Protein 1YGT (pdb70)

B-factor: mean 31.6, std 12.58, range [14.64, 80.12]

Solvent-accessible surface area: 7405 Å² total; per-residue (Å²): 172,142,162,158,77,83,116,63,20,101,48,1,103,88,11,0,84,97,21,0,24,85,60,53,55,88,124,123,107,10,118,91,30,30,26,72,0,38,117,64,0,67,78,29,19,62,133,100,156,118,98,77,144,48,95,24,66,24,58,26,38,89,68,129,85,66,68,76,169,91,106,81,113,59,226,70,77,124,138,65,20,31,67,25,78,10,165,15,93,38,194,49,0,62,0,22,0,19,8,29,13,56,47,140

CATH classification: 3.30.1140.40

Secondary structure (DSSP, 8-state):
------HHHHHHHHHHHHHHTT----HHHHHHHHHHHHHHHHHHHHTT--SEEEEEEEEEEE-SS----------S-TTT-EEEEEEEE-SSEEEEEEEEEEE-

Sequence (104 aa):
SQFIVDDVSKTIKEAIETTIGGNAYQHDKVNNWTGQVVENCLTVLTKEQKPYKYIVTAMIMQKNGAGLHTASSCYWNNDTDGSCTVRWENKTMYCIVSVFGLAV

Foldseek 3Di:
DDDDDDPLQVQLQVLLCVQQNPHADDPVCVVVSQVSSQVSSVCVVCVVVDQWDKDKHKDKAFDDPDDDDDDDDDDADPVPKDKDKYWDDDVTIIMIMMMIIHGD

Organism: Drosophila melanogaster (NCBI:txid7227)

InterPro domains:
  IPR005334 Dynein light chain Tctex-1-like [PF03645] (15-107)
  IPR005334 Dynein light chain Tctex-1-like [PTHR21255] (7-109)
  IPR038586 Tctex-1-like superfamily [G3DSA:3.30.1140.40] (12-111)

Radius of gyration: 14.56 Å; Cα contacts (8 Å, |Δi|>4): 133; chains: 1; bounding box: 40×37×27 Å

GO terms:
  GO:0051959 dynein light intermediate chain binding (F, IDA)
  GO:0042803 protein homodimerization activity (F, IDA)
  GO:0030286 dynein complex (C, IDA)
  GO:0000278 mitotic cell cycle (P, HMP)
  GO:0007286 spermatid development (P, IMP)
  GO:0008090 retrograde axonal transport (P, IMP)
  GO:0045505 dynein intermediate chain binding (F, IPI)
  GO:0042802 identical protein binding (F, IPI)
  GO:0005515 protein binding (F, IPI)
  GO:0032991 protein-containing complex (C, IDA)
  GO:0097718 disordered domain specific binding (F, IPI)

Structure (mmCIF, N/CA/C/O backbone):
data_1YGT
#
_entry.id   1YGT
#
_cell.length_a   60.598
_cell.length_b   60.598
_cell.length_c   48.485
_cell.angle_alpha   90.00
_cell.angle_beta   90.00
_cell.angle_gamma   120.00
#
_symmetry.space_group_name_H-M   'P 32 2 1'
#
loop_
_entity.id
_entity.type
_entity.pdbx_description
1 polymer 'Cytoplasmic dynein light chain'
2 non-polymer 'SULFATE ION'
3 water water
#
loop_
_atom_site.group_PDB
_atom_site.id
_atom_site.type_symbol
_atom_site.label_atom_id
_atom_site.label_alt_id
_atom_site.label_comp_id
_atom_site.label_asym_id
_atom_site.label_entity_id
_atom_site.label_seq_id
_atom_site.pdbx_PDB_ins_code
_atom_site.Cartn_x
_atom_site.Cartn_y
_atom_site.Cartn_z
_atom_site.occupancy
_atom_site.B_iso_or_equiv
_atom_site.auth_seq_id
_atom_site.auth_comp_id
_atom_site.auth_asym_id
_atom_site.auth_atom_id
_atom_site.pdbx_PDB_model_num
ATOM 1 N N . SER A 1 8 ? -9.590 38.007 15.497 1.00 42.32 8 SER A N 1
ATOM 2 C CA . SER A 1 8 ? -9.369 36.601 15.031 1.00 40.90 8 SER A CA 1
ATOM 3 C C . SER A 1 8 ? -8.589 35.814 16.067 1.00 40.34 8 SER A C 1
ATOM 4 O O . SER A 1 8 ? -8.009 36.423 16.967 1.00 41.23 8 SER A O 1
ATOM 7 N N . GLN A 1 9 ? -8.609 34.495 15.935 1.00 35.92 9 GLN A N 1
ATOM 8 C CA . GLN A 1 9 ? -7.820 33.677 16.854 1.00 36.74 9 GLN A CA 1
ATOM 9 C C . GLN A 1 9 ? -7.618 32.302 16.182 1.00 33.91 9 GLN A C 1
ATOM 10 O O . GLN A 1 9 ? -8.211 32.006 15.140 1.00 28.72 9 GLN A O 1
ATOM 16 N N . PHE A 1 10 ? -6.693 31.538 16.765 1.00 30.93 10 PHE A N 1
ATOM 17 C CA . PHE A 1 10 ? -6.492 30.219 16.150 1.00 29.25 10 PHE A CA 1
ATOM 18 C C . PHE A 1 10 ? -5.875 29.277 17.172 1.00 27.81 10 PHE A C 1
ATOM 19 O O . PHE A 1 10 ? -5.276 29.746 18.141 1.00 28.88 10 PHE A O 1
ATOM 27 N N . ILE A 1 11 ? -6.134 28.001 16.959 1.00 26.39 11 ILE A N 1
ATOM 28 C CA . ILE A 1 11 ? -5.496 26.937 17.747 1.00 28.62 11 ILE A CA 1
ATOM 29 C C . ILE A 1 11 ? -4.693 26.081 16.766 1.00 27.66 11 ILE A C 1
ATOM 30 O O . ILE A 1 11 ? -5.273 25.591 15.783 1.00 25.70 11 ILE A O 1
ATOM 35 N N . VAL A 1 12 ? -3.433 25.865 17.043 1.00 27.23 12 VAL A N 1
ATOM 36 C CA . VAL A 1 12 ? -2.516 25.120 16.165 1.00 27.72 12 VAL A CA 1
ATOM 37 C C . VAL A 1 12 ? -2.663 23.620 16.212 1.00 25.41 12 VAL A C 1
ATOM 38 O O . VAL A 1 12 ? -2.900 23.062 17.286 1.00 26.51 12 VAL A O 1
ATOM 42 N N . ASP A 1 13 ? -2.874 22.964 15.058 1.00 23.36 13 ASP A N 1
ATOM 43 C CA . ASP A 1 13 ? -3.028 21.507 15.068 1.00 24.56 13 ASP A CA 1
ATOM 44 C C . ASP A 1 13 ? -1.778 20.818 15.663 1.00 25.70 13 ASP A C 1
ATOM 45 O O . ASP A 1 13 ? -0.623 21.291 15.613 1.00 25.71 13 ASP A O 1
ATOM 50 N N . ASP A 1 14 ? -1.996 19.648 16.181 1.00 28.05 14 ASP A N 1
ATOM 51 C CA . ASP A 1 14 ? -0.992 18.834 16.869 1.00 32.71 14 ASP A CA 1
ATOM 52 C C . ASP A 1 14 ? 0.237 18.517 16.031 1.00 30.06 14 ASP A C 1
ATOM 53 O O . ASP A 1 14 ? 1.317 18.686 16.588 1.00 31.63 14 ASP A O 1
ATOM 58 N N . VAL A 1 15 ? 0.090 18.137 14.786 1.00 30.08 15 VAL A N 1
ATOM 59 C CA . VAL A 1 15 ? 1.259 17.845 13.955 1.00 29.61 15 VAL A CA 1
ATOM 60 C C . VAL A 1 15 ? 2.118 19.088 13.783 1.00 26.49 15 VAL A C 1
ATOM 61 O O . VAL A 1 15 ? 3.330 19.004 14.033 1.00 26.31 15 VAL A O 1
ATOM 65 N N . SER A 1 16 ? 1.517 20.228 13.441 1.00 25.56 16 SER A N 1
ATOM 66 C CA . SER A 1 16 ? 2.296 21.449 13.246 1.00 24.21 16 SER A CA 1
ATOM 67 C C . SER A 1 16 ? 3.010 21.823 14.565 1.00 24.71 16 SER A C 1
ATOM 68 O O . SER A 1 16 ? 4.171 22.202 14.544 1.00 25.07 16 SER A O 1
ATOM 71 N N . LYS A 1 17 ? 2.350 21.636 15.699 1.00 25.26 17 LYS A N 1
ATOM 72 C CA . LYS A 1 17 ? 2.887 22.123 16.961 1.00 27.37 17 LYS A CA 1
ATOM 73 C C . LYS A 1 17 ? 4.102 21.271 17.339 1.00 27.73 17 LYS A C 1
ATOM 74 O O . LYS A 1 17 ? 5.138 21.875 17.701 1.00 28.41 17 LYS A O 1
ATOM 80 N N . THR A 1 18 ? 3.958 19.994 17.097 1.00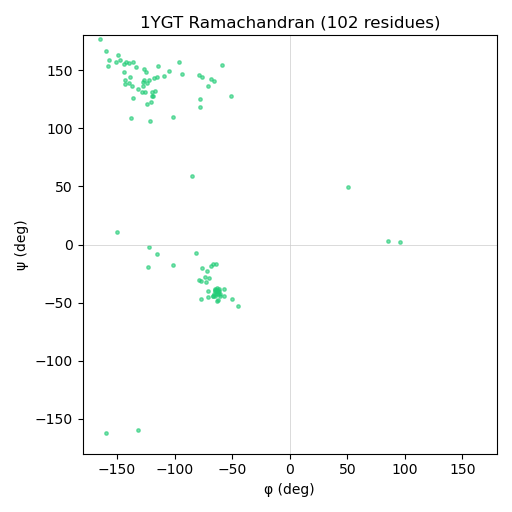 26.76 18 THR A N 1
ATOM 81 C CA . THR A 1 18 ? 5.018 19.053 17.487 1.00 30.29 18 THR A CA 1
ATOM 82 C C . THR A 1 18 ? 6.164 19.104 16.473 1.00 29.48 18 THR A C 1
ATOM 83 O O . THR A 1 18 ? 7.310 19.028 16.939 1.00 27.25 18 THR A O 1
ATOM 87 N N . ILE A 1 19 ? 5.948 19.382 15.193 1.00 27.71 19 ILE A N 1
ATOM 88 C CA . ILE A 1 19 ? 7.050 19.581 14.267 1.00 27.17 19 ILE A CA 1
ATOM 89 C C . ILE A 1 19 ? 7.845 20.845 14.617 1.00 26.25 19 ILE A C 1
ATOM 90 O O . ILE A 1 19 ? 9.080 20.967 14.613 1.00 26.35 19 ILE A O 1
ATOM 95 N N . LYS A 1 20 ? 7.114 21.943 14.911 1.00 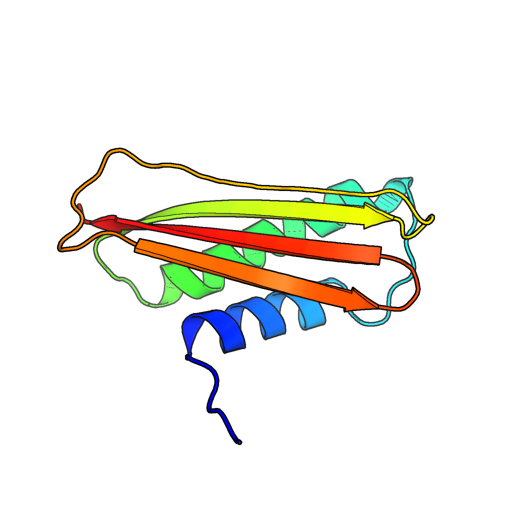23.35 20 LYS A N 1
ATOM 96 C CA . LYS A 1 20 ? 7.760 23.207 15.262 1.00 26.38 20 LYS A CA 1
ATOM 97 C C . LYS A 1 20 ? 8.598 23.001 16.522 1.00 26.48 20 LYS A C 1
ATOM 98 O O . LYS A 1 20 ? 9.732 23.465 16.599 1.00 25.94 20 LYS A O 1
ATOM 104 N N . GLU A 1 21 ? 8.054 22.286 17.502 1.00 28.89 21 GLU A N 1
ATOM 105 C CA . GLU A 1 21 ? 8.847 22.029 18.709 1.00 34.08 21 GLU A CA 1
ATOM 106 C C . GLU A 1 21 ? 10.116 21.241 18.384 1.00 33.03 21 GLU A C 1
ATOM 107 O O . GLU A 1 21 ? 11.193 21.532 18.930 1.00 33.75 21 GLU A O 1
ATOM 113 N N . ALA A 1 22 ? 10.058 20.252 17.489 1.00 31.84 22 ALA A N 1
ATOM 114 C CA . ALA A 1 22 ? 11.242 19.481 17.124 1.00 29.65 22 ALA A CA 1
ATOM 115 C C . ALA A 1 22 ? 12.282 20.363 16.459 1.00 29.20 22 ALA A C 1
ATOM 116 O O . ALA A 1 22 ? 13.498 20.268 16.701 1.00 28.51 22 ALA A O 1
ATOM 118 N N . ILE A 1 23 ? 11.825 21.299 15.606 1.00 24.55 23 ILE A N 1
ATOM 119 C CA . ILE A 1 23 ? 12.784 22.245 15.043 1.00 24.17 23 ILE A CA 1
ATOM 120 C C . ILE A 1 23 ? 13.424 23.116 16.133 1.00 26.63 23 ILE A C 1
ATOM 121 O O . ILE A 1 23 ? 14.650 23.315 16.137 1.00 27.72 23 ILE A O 1
ATOM 126 N N . GLU A 1 24 ? 12.614 23.675 16.993 1.00 25.88 24 GLU A N 1
ATOM 127 C CA . GLU A 1 24 ? 13.155 24.621 18.003 1.00 29.29 24 GLU A CA 1
ATOM 128 C C . GLU A 1 24 ? 14.125 23.901 18.924 1.00 30.91 24 GLU A C 1
ATOM 129 O O . GLU A 1 24 ? 15.140 24.472 19.367 1.00 31.90 24 GLU A O 1
ATOM 135 N N . THR A 1 25 ? 13.846 22.664 19.264 1.00 30.55 25 THR A N 1
ATOM 136 C CA . THR A 1 25 ? 14.693 21.858 20.136 1.00 34.12 25 THR A CA 1
ATOM 137 C C . THR A 1 25 ? 16.027 21.612 19.435 1.00 34.57 25 THR A C 1
ATOM 138 O O . THR A 1 25 ? 17.101 21.591 20.024 1.00 35.81 25 THR A O 1
ATOM 142 N N . THR A 1 26 ? 15.958 21.272 18.149 1.00 31.90 26 THR A N 1
ATOM 143 C CA . THR A 1 26 ? 17.163 20.949 17.387 1.00 31.22 26 THR A CA 1
ATOM 144 C C . THR A 1 26 ? 18.031 22.134 17.099 1.00 30.95 26 THR A C 1
ATOM 145 O O . THR A 1 26 ? 19.269 21.946 17.223 1.00 34.17 26 THR A O 1
ATOM 149 N N . ILE A 1 27 ? 17.521 23.286 16.670 1.00 28.48 27 ILE A N 1
ATOM 150 C CA . ILE A 1 27 ? 18.346 24.365 16.264 1.00 29.09 27 ILE A CA 1
ATOM 151 C C . 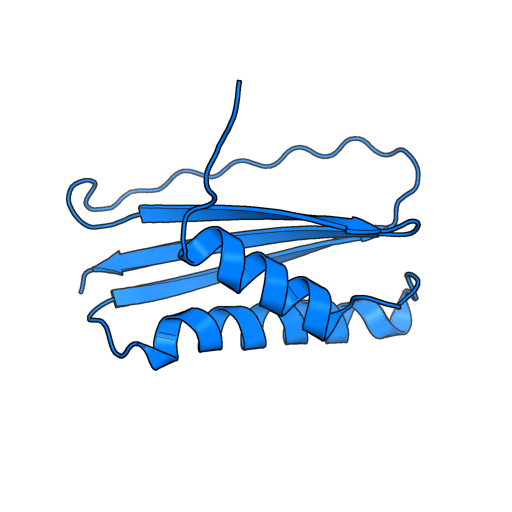ILE A 1 27 ? 18.161 25.690 17.001 1.00 31.23 27 ILE A C 1
ATOM 152 O O . ILE A 1 27 ? 18.876 26.648 16.698 1.00 33.35 27 ILE A O 1
ATOM 157 N N . GLY A 1 28 ? 17.212 25.765 17.933 1.00 31.43 28 GLY A N 1
ATOM 158 C CA . GLY A 1 28 ? 16.885 27.017 18.592 1.00 33.48 28 GLY A CA 1
ATOM 159 C C . GLY A 1 28 ? 18.038 27.396 19.532 1.00 33.89 28 GLY A C 1
ATOM 160 O O . GLY A 1 28 ? 18.609 26.549 20.192 1.00 34.42 28 GLY A O 1
ATOM 161 N N . GLY A 1 29 ? 18.371 28.679 19.468 1.00 37.26 29 GLY A N 1
ATOM 162 C CA . GLY A 1 29 ? 19.497 29.165 20.252 1.00 39.25 29 GLY A CA 1
ATOM 163 C C . GLY A 1 29 ? 20.734 29.172 19.368 1.00 40.74 29 GLY A C 1
ATOM 164 O O . GLY A 1 29 ? 21.746 29.695 19.852 1.00 42.52 29 GLY A O 1
ATOM 165 N N . ASN A 1 30 ? 20.666 28.823 18.082 1.00 37.68 30 ASN A N 1
ATOM 166 C CA . ASN A 1 30 ? 21.907 28.740 17.287 1.00 37.23 30 ASN A CA 1
ATOM 167 C C . ASN A 1 30 ? 22.031 29.745 16.157 1.00 35.34 30 ASN A C 1
ATOM 168 O O . ASN A 1 30 ? 21.038 30.277 15.667 1.00 37.00 30 ASN A O 1
ATOM 173 N N . ALA A 1 31 ? 23.253 30.108 15.745 1.00 32.25 31 ALA A N 1
ATOM 174 C CA . ALA A 1 31 ? 23.374 31.074 14.665 1.00 30.19 31 ALA A CA 1
ATOM 175 C C . ALA A 1 31 ? 23.884 3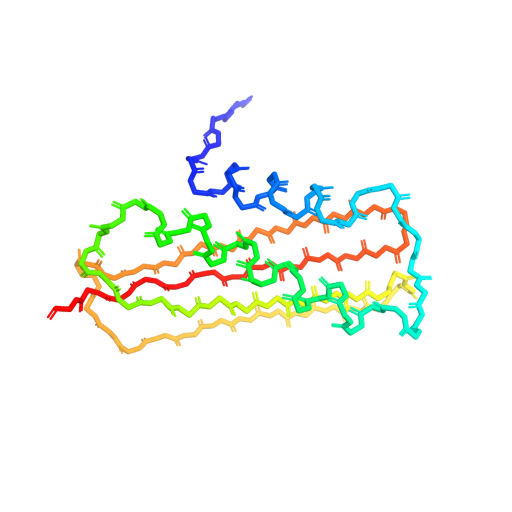0.265 13.461 1.00 27.87 31 ALA A C 1
ATOM 176 O O . ALA A 1 31 ? 24.671 29.352 13.669 1.00 31.34 31 ALA A O 1
ATOM 178 N N . TYR A 1 32 ? 23.437 30.643 12.285 1.00 29.95 32 TYR A N 1
ATOM 179 C CA . TYR A 1 32 ? 23.884 29.933 11.079 1.00 28.21 32 TYR A CA 1
ATOM 180 C C . TYR A 1 32 ? 25.404 29.833 11.055 1.00 30.78 32 TYR A C 1
ATOM 181 O O . TYR A 1 32 ? 26.122 30.844 11.108 1.00 29.12 32 TYR A O 1
ATOM 190 N N . GLN A 1 33 ? 25.917 28.614 10.867 1.00 30.49 33 GLN A N 1
ATOM 191 C CA . GLN A 1 33 ? 27.343 28.363 10.737 1.00 31.55 33 GLN A CA 1
ATOM 192 C C . GLN A 1 33 ? 27.470 27.347 9.596 1.00 32.26 33 GLN A C 1
ATOM 193 O O . GLN A 1 33 ? 27.079 26.180 9.781 1.00 31.09 33 GLN A O 1
ATOM 199 N N . HIS A 1 34 ? 27.976 27.746 8.432 1.00 31.47 34 HIS A N 1
ATOM 200 C CA . HIS A 1 34 ? 27.985 26.916 7.255 1.00 34.99 34 HIS A CA 1
ATOM 201 C C . HIS A 1 34 ? 28.418 25.494 7.525 1.00 35.78 34 HIS A C 1
ATOM 202 O O . HIS A 1 34 ? 27.783 24.545 7.047 1.00 36.87 34 HIS A O 1
ATOM 209 N N . ASP A 1 35 ? 29.557 25.251 8.154 1.00 32.89 35 ASP A N 1
ATOM 210 C CA . ASP A 1 35 ? 30.097 23.932 8.332 1.00 35.48 35 ASP A CA 1
ATOM 211 C C . ASP A 1 35 ? 29.242 23.050 9.259 1.00 31.99 35 ASP A C 1
ATOM 212 O O . ASP A 1 35 ? 29.524 21.851 9.245 1.00 32.89 35 ASP A O 1
ATOM 217 N N . LYS A 1 36 ? 28.349 23.615 10.049 1.00 29.25 36 LYS A N 1
ATOM 218 C CA . LYS A 1 36 ? 27.560 22.810 10.977 1.00 29.58 36 LYS A CA 1
ATOM 219 C C . LYS A 1 36 ? 26.124 22.554 10.452 1.00 28.24 36 LYS A C 1
ATOM 220 O O . LYS A 1 36 ? 25.386 21.728 11.031 1.00 28.11 36 LYS A O 1
ATOM 226 N N . VAL A 1 37 ? 25.698 23.348 9.493 1.00 26.73 37 VAL A N 1
ATOM 227 C CA . VAL A 1 37 ? 24.262 23.287 9.144 1.00 23.73 37 VAL A CA 1
ATOM 228 C C . VAL A 1 37 ? 23.855 22.004 8.448 1.00 28.18 37 VAL A C 1
ATOM 229 O O . VAL A 1 37 ? 22.668 21.624 8.603 1.00 24.91 37 VAL A O 1
ATOM 233 N N . ASN A 1 38 ? 24.741 21.345 7.711 1.00 26.88 38 ASN A N 1
ATOM 234 C CA . ASN A 1 38 ? 24.305 20.113 7.038 1.00 31.38 38 ASN A CA 1
ATOM 235 C C . ASN A 1 38 ? 23.957 19.121 8.127 1.00 30.59 38 ASN A C 1
ATOM 236 O O . ASN A 1 38 ? 22.925 18.452 7.949 1.00 28.63 38 ASN A O 1
ATOM 241 N N . ASN A 1 39 ? 24.740 19.009 9.195 1.00 29.32 39 ASN A N 1
ATOM 242 C CA . ASN A 1 39 ? 24.383 18.124 10.298 1.00 31.71 39 ASN A CA 1
ATOM 243 C C . ASN A 1 39 ? 23.114 18.545 11.037 1.00 28.34 39 ASN A C 1
ATOM 244 O O . ASN A 1 39 ? 22.201 17.770 11.331 1.00 26.87 39 ASN A O 1
ATOM 249 N N . TRP A 1 40 ? 22.908 19.870 11.228 1.00 25.24 40 TRP A N 1
ATOM 250 C CA . TRP A 1 40 ? 21.682 20.301 11.858 1.00 23.97 40 TRP A CA 1
ATOM 251 C C . TRP A 1 40 ? 20.449 19.918 11.006 1.00 22.22 40 TRP A C 1
ATOM 252 O O . TRP A 1 40 ? 19.394 19.622 11.599 1.00 21.12 40 TRP A O 1
ATOM 263 N N . THR A 1 41 ? 20.551 20.114 9.689 1.00 22.66 41 THR A N 1
ATOM 264 C CA . THR A 1 41 ? 19.398 19.863 8.826 1.00 22.64 41 THR A CA 1
ATOM 265 C C . THR A 1 41 ? 19.054 18.359 8.923 1.00 23.00 41 THR A C 1
ATOM 266 O O . THR A 1 41 ? 17.881 17.921 8.980 1.00 22.30 41 THR A O 1
ATOM 270 N N . GLY A 1 42 ? 20.086 17.512 8.951 1.00 22.17 42 GLY A N 1
ATOM 271 C CA . GLY A 1 42 ? 19.876 16.061 9.087 1.00 24.36 42 GLY A CA 1
ATOM 272 C C . GLY A 1 42 ? 19.260 15.748 10.448 1.00 23.47 42 GLY A C 1
ATOM 273 O O . GLY A 1 42 ? 18.403 14.848 10.610 1.00 22.22 42 GLY A O 1
ATOM 274 N N . GLN A 1 43 ? 19.697 16.430 11.512 1.00 21.99 43 GLN A N 1
ATOM 275 C CA . GLN A 1 43 ? 19.110 16.208 12.818 1.00 22.01 43 GLN A CA 1
ATOM 276 C C . GLN A 1 43 ? 17.630 16.638 12.840 1.00 22.57 43 GLN A C 1
ATOM 277 O O . GLN A 1 43 ? 16.824 16.014 13.496 1.00 22.67 43 GLN A O 1
ATOM 283 N N . VAL A 1 44 ? 17.267 17.750 12.191 1.00 19.57 44 VAL A N 1
ATOM 284 C CA . VAL A 1 44 ? 15.873 18.182 12.159 1.00 19.99 44 VAL A CA 1
ATOM 285 C C . VAL A 1 44 ? 14.995 17.110 11.497 1.00 16.89 44 VAL A C 1
ATOM 286 O O . VAL A 1 44 ? 13.937 16.753 12.018 1.00 20.62 44 VAL A O 1
ATOM 290 N N . VAL A 1 45 ? 15.491 16.577 10.382 1.00 18.72 45 VAL A N 1
ATOM 291 C CA . VAL A 1 45 ? 14.614 15.590 9.693 1.00 23.10 45 VAL A CA 1
ATOM 292 C C . VAL A 1 45 ? 14.427 14.328 10.532 1.00 22.45 45 VAL A C 1
ATOM 293 O O . VAL A 1 45 ? 13.409 13.643 10.536 1.00 23.40 45 VAL A O 1
ATOM 297 N N . GLU A 1 46 ? 15.568 13.861 11.100 1.00 21.51 46 GLU A N 1
ATOM 298 C CA . GLU A 1 46 ? 15.480 12.683 11.940 1.00 23.53 46 GLU A CA 1
ATOM 299 C C . GLU A 1 46 ? 14.601 12.891 13.155 1.00 22.27 46 GLU A C 1
ATOM 300 O O . GLU A 1 46 ? 13.807 11.976 13.463 1.00 21.51 46 GLU A O 1
ATOM 306 N N . ASN A 1 47 ? 14.654 14.056 13.831 1.00 21.63 47 ASN A N 1
ATOM 307 C CA . ASN A 1 47 ? 13.813 14.264 14.982 1.00 22.50 47 ASN A CA 1
ATOM 308 C C . ASN A 1 47 ?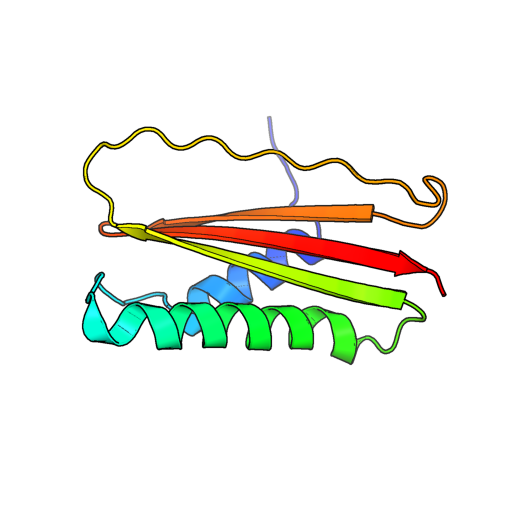 12.351 14.472 14.562 1.00 21.66 47 ASN A C 1
ATOM 309 O O . ASN A 1 47 ? 11.525 13.960 15.315 1.00 24.49 47 ASN A O 1
ATOM 314 N N . CYS A 1 48 ? 12.113 15.062 13.410 1.00 20.03 48 CYS A N 1
ATOM 315 C CA . CYS A 1 48 ? 10.692 15.210 13.023 1.00 20.76 48 CYS A CA 1
ATOM 316 C C . CYS A 1 48 ? 10.212 13.836 12.532 1.00 24.41 48 CYS A C 1
ATOM 317 O O . CYS A 1 48 ? 9.033 13.509 12.775 1.00 25.61 48 CYS A O 1
ATOM 320 N N . LEU A 1 49 ? 11.035 12.973 11.933 1.00 22.77 49 LEU A N 1
ATOM 321 C CA . LEU A 1 49 ? 10.480 11.690 11.528 1.00 23.04 49 LEU A CA 1
ATOM 322 C C . LEU A 1 49 ? 10.091 10.924 12.762 1.00 25.88 49 LEU A C 1
ATOM 323 O O . LEU A 1 49 ? 9.072 10.221 12.811 1.00 26.82 49 LEU A O 1
ATOM 328 N N . THR A 1 50 ? 10.945 10.942 13.812 1.00 25.53 50 THR A N 1
ATOM 329 C CA . THR A 1 50 ? 10.648 10.296 15.071 1.00 29.25 50 THR A CA 1
ATOM 330 C C . THR A 1 50 ? 9.323 10.841 15.657 1.00 29.11 50 THR A C 1
ATOM 331 O O . THR A 1 50 ? 8.521 9.983 16.054 1.00 34.82 50 THR A O 1
ATOM 335 N N . VAL A 1 51 ? 9.012 12.110 15.560 1.00 28.36 51 VAL A N 1
ATOM 336 C CA . VAL A 1 51 ? 7.726 12.659 15.993 1.00 27.64 51 VAL A CA 1
ATOM 337 C C . VAL A 1 51 ? 6.631 11.769 15.359 1.00 26.74 51 VAL A C 1
ATOM 338 O O . VAL A 1 51 ? 5.518 11.614 15.893 1.00 30.87 51 VAL A O 1
ATOM 342 N N . LEU A 1 52 ? 6.752 11.470 14.067 1.00 24.56 52 LEU A N 1
ATOM 343 C CA . LEU A 1 52 ? 5.679 10.769 13.390 1.00 23.91 52 LEU A CA 1
ATOM 344 C C . LEU A 1 52 ? 5.690 9.276 13.748 1.00 20.25 52 LEU A C 1
ATOM 345 O O . LEU A 1 52 ? 4.613 8.736 14.044 1.00 21.87 52 LEU A O 1
ATOM 350 N N . THR A 1 53 ? 6.845 8.662 13.699 1.00 20.23 53 THR A N 1
ATOM 351 C CA . THR A 1 53 ? 6.843 7.175 13.768 1.00 18.98 53 THR A CA 1
ATOM 352 C C . THR A 1 53 ? 6.596 6.630 15.157 1.00 21.35 53 THR A C 1
ATOM 353 O O . THR A 1 53 ? 6.107 5.501 15.239 1.00 21.45 53 THR A O 1
ATOM 357 N N . LYS A 1 54 ? 6.823 7.434 16.200 1.00 22.61 54 LYS A N 1
ATOM 358 C CA . LYS A 1 54 ? 6.520 6.967 17.549 1.00 24.76 54 LYS A CA 1
ATOM 359 C C . LYS A 1 54 ? 5.034 6.700 17.790 1.00 24.49 54 LYS A C 1
ATOM 360 O O . LYS A 1 54 ? 4.691 5.914 18.688 1.00 24.02 54 LYS A O 1
ATOM 366 N N . GLU A 1 55 ? 4.146 7.202 16.954 1.00 21.05 55 GLU A N 1
ATOM 367 C CA . GLU A 1 55 ? 2.724 6.979 17.112 1.00 23.08 55 GLU A CA 1
ATOM 368 C C . GLU A 1 55 ? 2.280 5.637 16.573 1.00 20.23 55 GLU A C 1
ATOM 369 O O . GLU A 1 55 ? 1.167 5.204 16.702 1.00 22.88 55 GLU A O 1
ATOM 375 N N . GLN A 1 56 ? 3.168 4.900 15.896 1.00 20.38 56 GLN A N 1
ATOM 376 C CA . GLN A 1 56 ? 2.917 3.575 15.343 1.00 21.70 56 GLN A CA 1
ATOM 377 C C . GLN A 1 56 ? 1.657 3.491 14.501 1.00 23.61 56 GLN A C 1
ATOM 378 O O . GLN A 1 56 ? 0.831 2.569 14.623 1.00 24.82 56 GLN A O 1
ATOM 384 N N . LYS A 1 57 ? 1.469 4.409 13.558 1.00 21.91 57 LYS A N 1
ATOM 385 C CA . LYS A 1 57 ? 0.335 4.449 12.647 1.00 21.06 57 LYS A CA 1
ATOM 386 C C . LYS A 1 57 ? 0.676 3.797 11.319 1.00 21.84 57 LYS A C 1
ATOM 387 O O . LYS A 1 57 ? 1.862 3.811 10.930 1.00 23.55 57 LYS A O 1
ATOM 393 N N . PRO A 1 58 ? -0.263 3.313 10.528 1.00 20.18 58 PRO A N 1
ATOM 394 C CA . PRO A 1 58 ? -0.039 2.520 9.319 1.00 21.36 58 PRO A CA 1
ATOM 395 C C . PRO A 1 58 ? 0.217 3.307 8.049 1.00 20.13 58 PRO A C 1
ATOM 396 O O . PRO A 1 58 ? -0.545 3.400 7.069 1.00 23.61 58 PRO A O 1
ATOM 400 N N . TYR A 1 59 ? 1.305 4.109 8.182 1.00 18.52 59 TYR A N 1
ATOM 401 C CA . TYR A 1 59 ? 1.653 5.005 7.079 1.00 17.99 59 TYR A CA 1
ATOM 402 C C . TYR A 1 59 ? 3.155 4.935 6.770 1.00 19.05 59 TYR A C 1
ATOM 403 O O . TYR A 1 59 ? 4.004 4.586 7.589 1.00 21.41 59 TYR A O 1
ATOM 412 N N . LYS A 1 60 ? 3.459 5.240 5.489 1.00 17.28 60 LYS A N 1
ATOM 413 C CA . LYS A 1 60 ? 4.864 5.508 5.123 1.00 16.65 60 LYS A CA 1
ATOM 414 C C . LYS A 1 60 ? 5.008 7.067 5.238 1.00 15.64 60 LYS A C 1
ATOM 415 O O . LYS A 1 60 ? 4.034 7.809 5.094 1.00 16.20 60 LYS A O 1
ATOM 421 N N . TYR A 1 61 ? 6.201 7.478 5.641 1.00 15.27 61 TYR A N 1
ATOM 422 C CA . TYR A 1 61 ? 6.417 8.926 5.800 1.00 17.98 61 TYR A CA 1
ATOM 423 C C . TYR A 1 61 ? 7.617 9.394 4.976 1.00 17.74 61 TYR A C 1
ATOM 424 O O . TYR A 1 61 ? 8.695 8.786 4.961 1.00 17.34 61 TYR A O 1
ATOM 433 N N . ILE A 1 62 ? 7.490 10.651 4.525 1.00 14.64 62 ILE A N 1
ATOM 434 C CA . ILE A 1 62 ? 8.634 11.361 3.867 1.00 16.19 62 ILE A CA 1
ATOM 435 C C . ILE A 1 62 ? 8.743 12.672 4.701 1.00 17.54 62 ILE A C 1
ATOM 436 O O . ILE A 1 62 ? 7.726 13.352 4.904 1.00 16.06 62 ILE A O 1
ATOM 441 N N . VAL A 1 63 ? 9.992 13.005 5.131 1.00 16.38 63 VAL A N 1
ATOM 442 C CA . VAL A 1 63 ? 10.170 14.294 5.861 1.00 16.05 63 VAL A CA 1
ATOM 443 C C . VAL A 1 63 ? 11.321 14.980 5.115 1.00 16.70 63 VAL A C 1
ATOM 444 O O . VAL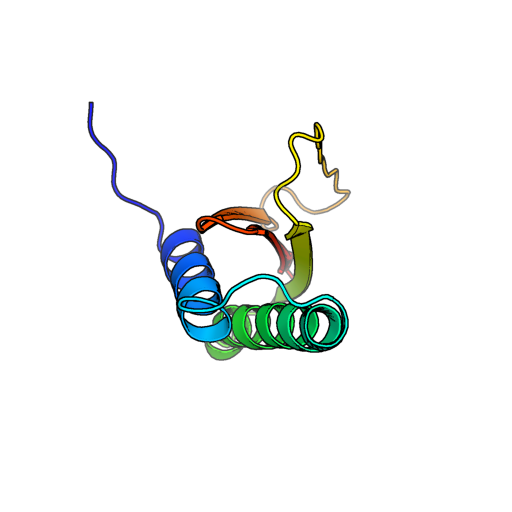 A 1 63 ? 12.402 14.451 4.871 1.00 18.33 63 VAL A O 1
ATOM 448 N N . THR A 1 64 ? 11.050 16.282 4.791 1.00 17.65 64 THR A N 1
ATOM 449 C CA . THR A 1 64 ? 12.105 17.014 4.096 1.00 19.02 64 THR A CA 1
ATOM 450 C C . THR A 1 64 ? 12.327 18.274 4.927 1.00 20.72 64 THR A C 1
ATOM 451 O O . THR A 1 64 ? 11.400 18.808 5.485 1.00 21.76 64 THR A O 1
ATOM 455 N N . ALA A 1 65 ? 13.558 18.755 4.863 1.00 18.67 65 ALA A N 1
ATOM 456 C CA . ALA A 1 65 ? 13.757 20.037 5.612 1.00 19.08 65 ALA A CA 1
ATOM 457 C C . ALA A 1 65 ? 14.749 20.872 4.801 1.00 21.52 65 ALA A C 1
ATOM 458 O O . ALA A 1 65 ? 15.622 20.346 4.107 1.00 23.10 65 ALA A O 1
ATOM 460 N N . MET A 1 66 ? 14.644 22.214 5.031 1.00 18.66 66 MET A N 1
ATOM 461 C CA . MET A 1 66 ? 15.599 23.096 4.353 1.00 21.00 66 MET A CA 1
ATOM 462 C C . MET A 1 66 ? 15.978 24.152 5.404 1.00 18.28 66 MET A C 1
ATOM 463 O O . MET A 1 66 ? 15.125 24.591 6.161 1.00 19.96 66 MET A O 1
ATOM 468 N N . ILE A 1 67 ? 17.284 24.479 5.431 1.00 20.20 67 ILE A N 1
ATOM 469 C CA . ILE A 1 67 ? 17.715 25.622 6.282 1.00 21.85 67 ILE A CA 1
ATOM 470 C C . ILE A 1 67 ? 18.370 26.646 5.336 1.00 21.98 67 ILE A C 1
ATOM 471 O O . ILE A 1 67 ? 19.248 26.297 4.521 1.00 21.51 67 ILE A O 1
ATOM 476 N N . MET A 1 68 ? 17.812 27.866 5.359 1.00 21.65 68 MET A N 1
ATOM 477 C CA . MET A 1 68 ? 18.390 28.909 4.473 1.00 20.09 68 MET A CA 1
ATOM 478 C C . MET A 1 68 ? 18.950 30.041 5.392 1.00 20.77 68 MET A C 1
ATOM 479 O O . MET A 1 68 ? 18.328 30.476 6.321 1.00 21.35 68 MET A O 1
ATOM 484 N N . GLN A 1 69 ? 20.216 30.426 5.042 1.00 20.68 69 GLN A N 1
ATOM 485 C CA . GLN A 1 69 ? 20.766 31.553 5.797 1.00 21.91 69 GLN A CA 1
ATOM 486 C C . GLN A 1 69 ? 19.936 32.780 5.468 1.00 25.06 69 GLN A C 1
ATOM 487 O O . GLN A 1 69 ? 19.624 33.028 4.278 1.00 25.35 69 GLN A O 1
ATOM 493 N N . LYS A 1 70 ? 19.632 33.648 6.437 1.00 25.01 70 LYS A N 1
ATOM 494 C CA . LYS A 1 70 ? 18.949 34.892 6.143 1.00 28.78 70 LYS A CA 1
ATOM 495 C C . LYS A 1 70 ? 19.912 35.937 5.565 1.00 30.03 70 LYS A C 1
ATOM 496 O O . LYS A 1 70 ? 20.914 36.269 6.195 1.00 30.12 70 LYS A O 1
ATOM 502 N N . ASN A 1 71 ? 19.653 36.361 4.341 1.00 30.38 71 ASN A N 1
ATOM 503 C CA . ASN A 1 71 ? 20.522 37.224 3.564 1.00 32.79 71 ASN A CA 1
ATOM 504 C C . ASN A 1 71 ? 19.642 38.071 2.632 1.00 31.75 71 ASN A C 1
ATOM 505 O O . ASN A 1 71 ? 20.227 38.702 1.755 1.00 33.53 71 ASN A O 1
ATOM 510 N N . GLY A 1 72 ? 18.340 38.096 2.779 1.00 30.27 72 GLY A N 1
ATOM 511 C CA . GLY A 1 72 ? 17.467 38.861 1.895 1.00 30.79 72 GLY A CA 1
ATOM 512 C C . GLY A 1 72 ? 17.045 38.167 0.594 1.00 29.74 72 GLY A C 1
ATOM 513 O O . GLY A 1 72 ? 16.272 38.744 -0.216 1.00 30.12 72 GLY A O 1
ATOM 514 N N . ALA A 1 73 ? 17.440 36.897 0.382 1.00 26.69 73 ALA A N 1
ATOM 515 C CA . ALA A 1 73 ? 17.045 36.217 -0.844 1.00 26.69 73 ALA A CA 1
ATOM 516 C C . ALA A 1 73 ? 15.591 35.753 -0.861 1.00 24.76 73 ALA A C 1
ATOM 517 O O . ALA A 1 73 ? 15.003 35.409 0.179 1.00 26.22 73 ALA A O 1
ATOM 519 N N . GLY A 1 74 ? 14.961 35.814 -2.022 1.00 24.74 74 GLY A N 1
ATOM 520 C CA . GLY A 1 74 ? 13.573 35.299 -2.117 1.00 22.35 74 GLY A CA 1
ATOM 521 C C . GLY A 1 74 ? 13.625 33.769 -2.216 1.00 20.27 74 GLY A C 1
ATOM 522 O O . GLY A 1 74 ? 14.596 33.238 -2.644 1.00 21.95 74 GLY A O 1
ATOM 523 N N . LEU A 1 75 ? 12.620 33.140 -1.620 1.00 22.16 75 LEU A N 1
ATOM 524 C CA . LEU A 1 75 ? 12.550 31.652 -1.725 1.00 22.87 75 LEU A CA 1
ATOM 525 C C . LEU A 1 75 ? 11.103 31.186 -1.847 1.00 25.03 75 LEU A C 1
ATOM 526 O O . LEU A 1 75 ? 10.207 31.714 -1.252 1.00 25.24 75 LEU A O 1
ATOM 531 N N . HIS A 1 76 ? 10.882 30.201 -2.755 1.00 24.55 76 HIS A N 1
ATOM 532 C CA . HIS A 1 76 ? 9.495 29.783 -3.038 1.00 21.88 76 HIS A CA 1
ATOM 533 C C . HIS A 1 76 ? 9.561 28.267 -3.079 1.00 21.60 76 HIS A C 1
ATOM 534 O O . HIS A 1 76 ? 10.474 27.683 -3.580 1.00 19.38 76 HIS A O 1
ATOM 541 N N . THR A 1 77 ? 8.530 27.671 -2.413 1.00 20.72 77 THR A N 1
ATOM 542 C CA . THR A 1 77 ? 8.546 26.181 -2.501 1.00 21.44 77 THR A CA 1
ATOM 543 C C . THR A 1 77 ? 7.096 25.768 -2.781 1.00 19.86 77 THR A C 1
ATOM 544 O O . THR A 1 77 ? 6.075 26.445 -2.678 1.00 23.31 77 THR A O 1
ATOM 548 N N . ALA A 1 78 ? 7.013 24.541 -3.371 1.00 19.44 78 ALA A N 1
ATOM 549 C CA . ALA A 1 78 ? 5.696 23.973 -3.670 1.00 18.46 78 ALA A CA 1
ATOM 550 C C . ALA A 1 78 ? 5.845 22.424 -3.773 1.00 18.76 78 ALA A C 1
ATOM 551 O O . ALA A 1 78 ? 6.897 21.884 -3.912 1.00 19.33 78 ALA A O 1
ATOM 553 N N . SER A 1 79 ? 4.693 21.794 -3.600 1.00 19.47 79 SER A N 1
ATOM 554 C CA . SER A 1 79 ? 4.735 20.327 -3.754 1.00 18.64 79 SER A CA 1
ATOM 555 C C . SER A 1 79 ? 3.471 19.851 -4.427 1.00 20.55 79 SER A C 1
ATOM 556 O O . SER A 1 79 ? 2.446 20.543 -4.389 1.00 23.26 79 SER A O 1
ATOM 559 N N . SER A 1 80 ? 3.581 18.679 -5.044 1.00 18.38 80 SER A N 1
ATOM 560 C CA . SER A 1 80 ? 2.356 18.103 -5.680 1.00 21.04 80 SER A CA 1
ATOM 561 C C . SER A 1 80 ? 2.472 16.601 -5.462 1.00 20.77 80 SER A C 1
ATOM 562 O O . SER A 1 80 ? 3.579 16.057 -5.472 1.00 22.78 80 SER A O 1
ATOM 565 N N . CYS A 1 81 ? 1.339 15.923 -5.320 1.00 18.74 81 CYS A N 1
ATOM 566 C CA . CYS A 1 81 ? 1.446 14.487 -5.056 1.00 18.75 81 CYS A CA 1
ATOM 567 C C . CYS A 1 81 ? 0.378 13.708 -5.832 1.00 17.07 81 CYS A C 1
ATOM 568 O O . CYS A 1 81 ? -0.606 14.286 -6.331 1.00 18.66 81 CYS A O 1
ATOM 571 N N . TYR A 1 82 ? 0.723 12.453 -6.044 1.00 17.12 82 TYR A N 1
ATOM 572 C CA . TYR A 1 82 ? -0.210 11.520 -6.744 1.00 18.39 82 TYR A CA 1
ATOM 573 C C . TYR A 1 82 ? -0.390 10.442 -5.698 1.00 16.75 82 TYR A C 1
ATOM 574 O O . TYR A 1 82 ? 0.497 9.611 -5.461 1.00 17.63 82 TYR A O 1
ATOM 583 N N . TRP A 1 83 ? -1.575 10.442 -5.060 1.00 17.66 83 TRP A N 1
ATOM 584 C CA . TRP A 1 83 ? -1.773 9.581 -3.902 1.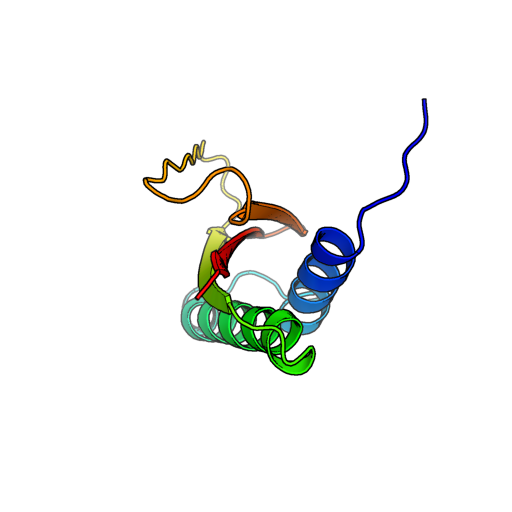00 17.22 83 TRP A CA 1
ATOM 585 C C . TRP A 1 83 ? -3.258 9.344 -3.637 1.00 19.90 83 TRP A C 1
ATOM 586 O O . TRP A 1 83 ? -4.031 9.772 -4.480 1.00 18.73 83 TRP A O 1
ATOM 597 N N . ASN A 1 84 ? -3.614 8.889 -2.444 1.00 17.69 84 ASN A N 1
ATOM 598 C CA . ASN A 1 84 ? -5.051 8.736 -2.141 1.00 18.52 84 ASN A CA 1
ATOM 599 C C . ASN A 1 84 ? -5.457 9.918 -1.289 1.00 18.67 84 ASN A C 1
ATOM 600 O O . ASN A 1 84 ? -5.123 10.065 -0.139 1.00 18.39 84 ASN A O 1
ATOM 605 N N . ASN A 1 85 ? -6.277 10.813 -1.919 1.00 20.63 85 ASN A N 1
ATOM 606 C CA . ASN A 1 85 ? -6.640 12.045 -1.217 1.00 24.70 85 ASN A CA 1
ATOM 607 C C . ASN A 1 85 ? -7.528 11.818 -0.035 1.00 26.23 85 ASN A C 1
ATOM 608 O O . ASN A 1 85 ? -7.694 12.714 0.796 1.00 27.08 85 ASN A O 1
ATOM 613 N N . ASP A 1 86 ? -8.192 10.670 0.062 1.00 24.06 86 ASP A N 1
ATOM 614 C CA . ASP A 1 86 ? -9.034 10.362 1.192 1.00 27.54 86 ASP A CA 1
ATOM 615 C C . ASP A 1 86 ? -8.232 10.024 2.444 1.00 24.65 86 ASP A C 1
ATOM 616 O O . ASP A 1 86 ? -8.709 10.247 3.556 1.00 27.22 86 ASP A O 1
ATOM 621 N N . THR A 1 87 ? -7.005 9.489 2.288 1.00 22.31 87 THR A N 1
ATOM 622 C CA . THR A 1 87 ? -6.243 9.031 3.430 1.00 19.33 87 THR A CA 1
ATOM 623 C C . THR A 1 87 ? -4.855 9.642 3.635 1.00 19.99 87 THR A C 1
ATOM 624 O O . THR A 1 87 ? -4.311 9.493 4.719 1.00 22.85 87 THR A O 1
ATOM 628 N N . ASP A 1 88 ? -4.317 10.229 2.560 1.00 19.83 88 ASP A N 1
ATOM 629 C CA . ASP A 1 88 ? -2.929 10.689 2.584 1.00 18.70 88 ASP A CA 1
ATOM 630 C C . ASP A 1 88 ? -2.854 12.184 2.706 1.00 18.29 88 ASP A C 1
ATOM 631 O O . ASP A 1 88 ? -3.790 12.915 2.311 1.00 23.38 88 ASP A O 1
ATOM 636 N N . GLY A 1 89 ? -1.830 12.709 3.318 1.00 19.12 89 GLY A N 1
ATOM 637 C CA . GLY A 1 89 ? -1.783 14.145 3.584 1.00 19.40 89 GLY A CA 1
ATOM 638 C C . GLY A 1 89 ? -0.381 14.658 3.958 1.00 20.81 89 GLY A C 1
ATOM 639 O O . GLY A 1 89 ? 0.595 13.942 4.024 1.00 19.12 89 GLY A O 1
ATOM 640 N N . SER A 1 90 ? -0.358 16.002 4.131 1.00 21.67 90 SER A N 1
ATOM 641 C CA . SER A 1 90 ? 0.950 16.595 4.397 1.00 21.21 90 SER A CA 1
ATOM 642 C C . SER A 1 90 ? 0.782 17.829 5.287 1.00 19.19 90 SER A C 1
ATOM 643 O O . SER A 1 90 ? -0.363 18.254 5.593 1.00 22.92 90 SER A O 1
ATOM 646 N N . CYS A 1 91 ? 1.890 18.206 5.861 1.00 19.45 91 CYS A N 1
ATOM 647 C CA . CYS A 1 91 ? 1.899 19.446 6.713 1.00 20.70 91 CYS A CA 1
ATOM 648 C C . CYS A 1 91 ? 3.234 20.139 6.482 1.00 22.26 91 CYS A C 1
ATOM 649 O O . CYS A 1 91 ? 4.275 19.497 6.369 1.00 20.50 91 CYS A O 1
ATOM 652 N N . THR A 1 92 ? 3.174 21.493 6.443 1.00 20.30 92 THR A N 1
ATOM 653 C CA . THR A 1 92 ? 4.465 22.176 6.282 1.00 20.62 92 THR A CA 1
ATOM 654 C C . THR A 1 92 ? 4.549 23.185 7.432 1.00 22.64 92 THR A C 1
ATOM 655 O O . THR A 1 92 ? 3.508 23.808 7.776 1.00 23.64 92 THR A O 1
ATOM 659 N N . VAL A 1 93 ? 5.759 23.323 7.974 1.00 20.79 93 VAL A N 1
ATOM 660 C CA . VAL A 1 93 ? 5.932 24.259 9.092 1.00 23.18 93 VAL A CA 1
ATOM 661 C C . VAL A 1 93 ? 7.072 25.173 8.736 1.00 24.29 93 VAL A C 1
ATOM 662 O O . VAL A 1 93 ? 8.138 24.754 8.302 1.00 19.82 93 VAL A O 1
ATOM 666 N N . ARG A 1 94 ? 6.916 26.473 9.071 1.00 24.13 94 ARG A N 1
ATOM 667 C CA . ARG A 1 94 ? 8.090 27.340 8.810 1.00 27.17 94 ARG A CA 1
ATOM 668 C C . ARG A 1 94 ? 8.551 27.881 10.174 1.00 26.95 94 ARG A C 1
ATOM 669 O O . ARG A 1 94 ? 7.704 28.129 11.056 1.00 30.23 94 ARG A O 1
ATOM 677 N N . TRP A 1 95 ? 9.825 28.010 10.373 1.00 25.78 95 TRP A N 1
ATOM 678 C CA . TRP A 1 95 ? 10.451 28.448 11.637 1.00 25.84 95 TRP A CA 1
ATOM 679 C C . TRP A 1 95 ? 11.590 29.391 11.307 1.00 27.37 95 TRP A C 1
ATOM 680 O O . TRP A 1 95 ? 12.195 29.274 10.243 1.00 28.20 95 TRP A O 1
ATOM 691 N N . GLU A 1 96 ? 11.812 30.441 12.149 1.00 26.94 96 GLU A N 1
ATOM 692 C CA . GLU A 1 96 ? 12.956 31.277 11.817 1.00 28.79 96 GLU A CA 1
ATOM 693 C C . GLU A 1 96 ? 13.525 31.885 13.122 1.00 28.67 96 GLU A C 1
ATOM 694 O O . GLU A 1 96 ? 12.805 31.833 14.095 1.00 28.78 96 GLU A O 1
ATOM 700 N N . ASN A 1 97 ? 14.797 32.229 12.982 1.00 27.99 97 ASN A N 1
ATOM 701 C CA . ASN A 1 97 ? 15.379 33.050 14.093 1.00 29.65 97 ASN A CA 1
ATOM 702 C C . ASN A 1 97 ? 16.087 34.209 13.421 1.00 29.83 97 ASN A C 1
ATOM 703 O O . ASN A 1 97 ? 15.933 34.535 12.231 1.00 27.59 97 ASN A O 1
ATOM 708 N N . LYS A 1 98 ? 17.060 34.911 14.089 1.00 32.71 98 LYS A N 1
ATOM 709 C CA . LYS A 1 98 ? 17.682 36.046 13.425 1.00 31.42 98 LYS A CA 1
ATOM 710 C C . LYS A 1 98 ? 18.601 35.623 12.313 1.00 30.12 98 LYS A C 1
ATOM 711 O O . LYS A 1 98 ? 18.820 36.496 11.482 1.00 30.86 98 LYS A O 1
ATOM 717 N N . THR A 1 99 ? 19.162 34.403 12.239 1.00 28.43 99 THR A N 1
ATOM 718 C CA . THR A 1 99 ? 20.091 34.161 11.144 1.00 27.88 99 THR A CA 1
ATOM 719 C C . THR A 1 99 ? 19.614 33.099 10.146 1.00 25.73 99 THR A C 1
ATOM 720 O O . THR A 1 99 ? 20.302 32.885 9.155 1.00 26.10 99 THR A O 1
ATOM 724 N N . MET A 1 100 ? 18.515 32.393 10.446 1.00 25.44 100 MET A N 1
ATOM 725 C CA . MET A 1 100 ? 18.190 31.306 9.496 1.00 25.57 100 MET A CA 1
ATOM 726 C C . MET A 1 100 ? 16.661 31.148 9.424 1.00 23.61 100 MET A C 1
ATOM 727 O O . MET A 1 100 ? 15.875 31.438 10.299 1.00 22.73 100 MET A O 1
ATOM 732 N N . TYR A 1 101 ? 16.188 30.549 8.317 1.00 22.57 101 TYR A N 1
ATOM 733 C CA . TYR A 1 101 ? 14.838 30.087 8.164 1.00 22.67 101 TYR A CA 1
ATOM 734 C C . TYR A 1 101 ? 14.926 28.542 8.028 1.00 21.76 101 TYR A C 1
ATOM 735 O O . TYR A 1 101 ? 15.927 28.022 7.527 1.00 22.88 101 TYR A O 1
ATOM 744 N N . CYS A 1 102 ? 13.918 27.868 8.600 1.00 23.68 102 CYS A N 1
ATOM 745 C CA . CYS A 1 102 ? 13.952 26.378 8.450 1.00 21.99 102 CYS A CA 1
ATOM 746 C C . CYS A 1 102 ? 12.529 26.007 8.099 1.00 22.86 102 CYS A C 1
ATOM 747 O O . CYS A 1 102 ? 11.545 26.443 8.738 1.00 23.37 102 CYS A O 1
ATOM 750 N N . ILE A 1 103 ? 12.347 25.281 6.986 1.00 20.63 103 ILE A N 1
ATOM 751 C CA . ILE A 1 103 ? 11.031 24.861 6.573 1.00 18.74 103 ILE A CA 1
ATOM 752 C C . ILE A 1 103 ? 11.043 23.331 6.554 1.00 19.43 103 ILE A C 1
ATOM 753 O O . ILE A 1 103 ? 11.960 22.761 5.956 1.00 20.30 103 ILE A O 1
ATOM 758 N N . VAL A 1 104 ? 10.005 22.762 7.188 1.00 18.37 104 VAL A N 1
ATOM 759 C CA . VAL A 1 104 ? 9.979 21.283 7.187 1.00 18.14 104 VAL A CA 1
ATOM 760 C C . VAL A 1 104 ? 8.604 20.932 6.577 1.00 18.08 104 VAL A C 1
ATOM 761 O O . VAL A 1 104 ? 7.549 21.451 6.915 1.00 18.58 104 VAL A O 1
ATOM 765 N N . SER A 1 105 ? 8.715 19.876 5.717 1.00 17.03 105 SER A N 1
ATOM 766 C CA . SER A 1 105 ? 7.416 19.350 5.214 1.00 19.17 105 SER A CA 1
ATOM 767 C C . SER A 1 105 ? 7.373 17.824 5.470 1.00 17.04 105 SER A C 1
ATOM 768 O O . SER A 1 105 ? 8.360 17.141 5.415 1.00 18.77 105 SER A O 1
ATOM 771 N N . VAL A 1 106 ? 6.218 17.387 5.956 1.00 15.61 106 VAL A N 1
ATOM 772 C CA . VAL A 1 106 ? 6.057 15.950 6.222 1.00 17.74 106 VAL A CA 1
ATOM 773 C C . VAL A 1 106 ? 4.870 15.492 5.413 1.00 15.65 106 VAL A C 1
ATOM 774 O O . VAL A 1 106 ? 3.865 16.129 5.190 1.00 17.15 106 VAL A O 1
ATOM 778 N N . PHE A 1 107 ? 5.036 14.276 4.881 1.00 14.75 107 PHE A N 1
ATOM 779 C CA . PHE A 1 107 ? 3.974 13.664 4.089 1.00 16.79 107 PHE A CA 1
ATOM 780 C C . PHE A 1 107 ? 3.780 12.235 4.592 1.00 15.79 107 PHE A C 1
ATOM 781 O O . PHE A 1 107 ? 4.712 11.503 4.981 1.00 17.98 107 PHE A O 1
ATOM 789 N N . GLY A 1 108 ? 2.463 11.925 4.763 1.00 15.62 108 GLY A N 1
ATOM 790 C CA . GLY A 1 108 ? 2.071 10.604 5.276 1.00 15.47 108 GLY A CA 1
ATOM 791 C C . GLY A 1 108 ? 1.190 9.926 4.211 1.00 17.21 108 GLY A C 1
ATOM 792 O O . GLY A 1 108 ? 0.203 10.479 3.737 1.00 19.15 108 GLY A O 1
ATOM 793 N N . LEU A 1 109 ? 1.607 8.682 3.887 1.00 17.18 109 LEU A N 1
ATOM 794 C CA . LEU A 1 109 ? 0.879 7.930 2.828 1.00 18.55 109 LEU A CA 1
ATOM 795 C C . LEU A 1 109 ? 0.418 6.621 3.406 1.00 18.51 109 LEU A C 1
ATOM 796 O O . LEU A 1 109 ? 1.276 5.863 3.885 1.00 21.60 109 LEU A O 1
ATOM 801 N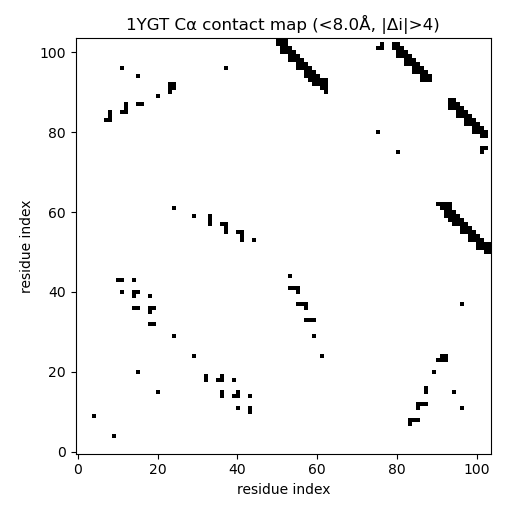 N . ALA A 1 110 ? -0.904 6.416 3.382 1.00 17.75 110 ALA A N 1
ATOM 802 C CA . ALA A 1 110 ? -1.428 5.175 3.999 1.00 20.21 110 ALA A CA 1
ATOM 803 C C . ALA A 1 110 ? -1.020 3.960 3.207 1.00 23.71 110 ALA A C 1
ATOM 804 O O . ALA A 1 110 ? -0.881 3.896 1.986 1.00 24.16 110 ALA A O 1
ATOM 806 N N . VAL A 1 111 ? -0.716 2.903 3.998 1.00 25.98 111 VAL A N 1
ATOM 807 C CA . VAL A 1 111 ? -0.271 1.614 3.489 1.00 29.90 111 VAL A CA 1
ATOM 808 C C . VAL A 1 111 ? -1.425 0.615 3.336 1.00 34.31 111 VAL A C 1
ATOM 809 O O . VAL A 1 111 ? -1.319 -0.340 2.509 1.00 36.57 111 VAL A O 1
#

Nearest PDB structures (foldseek):
  2pg1-assembly1_G  TM=9.230E-01  e=1.832E-19  Drosophila melanogaster
  8j07-assembly1_n8  TM=9.350E-01  e=2.085E-16  Homo sapiens
  8pr0-assembly1_G  TM=9.175E-01  e=2.719E-16  Homo sapiens
  8glv-assembly1_AR  TM=9.476E-01  e=1.120E-14  Chlamydomonas reinhardtii
  8glv-assembly1_MK  TM=9.407E-01  e=3.777E-13  Chlamydomonas reinhardtii